Protein AF-A0A2G6PMZ5-F1 (afdb_monomer_lite)

Structure (mmCIF, N/CA/C/O backbone):
data_AF-A0A2G6PMZ5-F1
#
_entry.id   AF-A0A2G6PMZ5-F1
#
loop_
_atom_site.group_PDB
_atom_site.id
_atom_site.type_symbol
_atom_site.label_atom_id
_atom_site.label_alt_id
_atom_site.label_comp_id
_atom_site.label_asym_id
_atom_site.label_entity_id
_atom_site.label_seq_id
_atom_site.pdbx_PDB_ins_code
_atom_site.Cartn_x
_atom_site.Cartn_y
_atom_site.Cartn_z
_atom_site.occupancy
_atom_site.B_iso_or_equiv
_atom_site.auth_seq_id
_atom_site.auth_comp_id
_atom_site.auth_asym_id
_atom_site.auth_atom_id
_atom_site.pdbx_PDB_model_num
ATOM 1 N N . MET A 1 1 ? -2.066 -18.981 27.811 1.00 42.72 1 MET A N 1
ATOM 2 C CA . MET A 1 1 ? -2.703 -17.655 27.707 1.00 42.72 1 MET A CA 1
ATOM 3 C C . MET A 1 1 ? -3.019 -17.437 26.236 1.00 42.72 1 MET A C 1
ATOM 5 O O . MET A 1 1 ? -2.098 -17.220 25.462 1.00 42.72 1 MET A O 1
ATOM 9 N N . LYS A 1 2 ? -4.265 -17.684 25.808 1.00 48.12 2 LYS A N 1
ATOM 10 C CA . LYS A 1 2 ? -4.667 -17.351 24.436 1.00 48.12 2 LYS A CA 1
ATOM 11 C C . LYS A 1 2 ? -4.762 -15.832 24.411 1.00 48.12 2 LYS A C 1
ATOM 13 O O . LYS A 1 2 ? -5.581 -15.283 25.129 1.00 48.12 2 LYS A O 1
ATOM 18 N N . MET A 1 3 ? -3.855 -15.172 23.702 1.00 56.47 3 MET A N 1
ATOM 19 C CA . MET A 1 3 ? -4.047 -13.765 23.380 1.00 56.47 3 MET A CA 1
ATOM 20 C C . MET A 1 3 ? -5.239 -13.728 22.431 1.00 56.47 3 MET A C 1
ATOM 22 O O . MET A 1 3 ? -5.135 -14.191 21.293 1.00 56.47 3 MET A O 1
ATOM 26 N N . ASP A 1 4 ? -6.396 -13.324 22.952 1.00 70.75 4 ASP A N 1
ATOM 27 C CA . ASP A 1 4 ? -7.594 -13.099 22.159 1.00 70.75 4 ASP A CA 1
ATOM 28 C C . ASP A 1 4 ? -7.245 -12.070 21.092 1.00 70.75 4 ASP A C 1
ATOM 30 O O . ASP A 1 4 ? -6.987 -10.903 21.378 1.00 70.75 4 ASP A O 1
ATOM 34 N N . LYS A 1 5 ? -7.132 -12.547 19.851 1.00 70.94 5 LYS A N 1
ATOM 35 C CA . LYS A 1 5 ? -6.865 -11.688 18.708 1.00 70.94 5 LYS A CA 1
ATOM 36 C C . LYS A 1 5 ? -8.008 -10.667 18.638 1.00 70.94 5 LYS A C 1
ATOM 38 O O . LYS A 1 5 ? -9.158 -11.103 18.522 1.00 70.94 5 LYS A O 1
ATOM 43 N N . PRO A 1 6 ? -7.722 -9.355 18.689 1.00 76.81 6 PRO A N 1
ATOM 44 C CA . PRO A 1 6 ? -8.758 -8.345 18.587 1.00 76.81 6 PRO A CA 1
ATOM 45 C C . PRO A 1 6 ? -9.471 -8.466 17.240 1.00 76.81 6 PRO A C 1
ATOM 47 O O . PRO A 1 6 ? -8.920 -8.955 16.247 1.00 76.81 6 PRO A O 1
ATOM 50 N N . ILE A 1 7 ? -10.731 -8.052 17.210 1.00 79.88 7 ILE A N 1
ATOM 51 C CA . ILE A 1 7 ? -11.509 -8.026 15.976 1.00 79.88 7 ILE A CA 1
ATOM 52 C C . ILE A 1 7 ? -11.016 -6.831 15.149 1.00 79.88 7 ILE A C 1
ATOM 54 O O . ILE A 1 7 ? -10.748 -5.758 15.681 1.00 79.88 7 ILE A O 1
ATOM 58 N N . LEU A 1 8 ? -10.841 -7.022 13.836 1.00 83.19 8 LEU A N 1
ATOM 59 C CA . LEU A 1 8 ? -10.491 -5.920 12.938 1.00 83.19 8 LEU A CA 1
ATOM 60 C C . LEU A 1 8 ? -11.742 -5.083 12.648 1.00 83.19 8 LEU A C 1
ATOM 62 O O . LEU A 1 8 ? -12.407 -5.283 11.627 1.00 83.19 8 LEU A O 1
ATOM 66 N N . ASP A 1 9 ? -12.070 -4.177 13.561 1.00 82.06 9 ASP A N 1
ATOM 67 C CA . ASP A 1 9 ? -13.195 -3.252 13.456 1.00 82.06 9 ASP A CA 1
ATOM 68 C C . ASP A 1 9 ? -12.747 -1.779 13.575 1.00 82.06 9 ASP A C 1
ATOM 70 O O . ASP A 1 9 ? -11.557 -1.476 13.548 1.00 82.06 9 ASP A O 1
ATOM 74 N N . LYS A 1 10 ? -13.698 -0.836 13.558 1.00 77.94 10 LYS A N 1
ATOM 75 C CA . LYS A 1 10 ? -13.404 0.611 13.517 1.00 77.94 10 LYS A CA 1
ATOM 76 C C . LYS A 1 10 ? -12.880 1.160 14.847 1.00 77.94 10 LYS A C 1
ATOM 78 O O . LYS A 1 10 ? -12.345 2.262 14.851 1.00 77.94 10 LYS A O 1
ATOM 83 N N . GLU A 1 11 ? -13.059 0.425 15.935 1.00 80.62 11 GLU A N 1
ATOM 84 C CA . GLU A 1 11 ? -12.643 0.782 17.289 1.00 80.62 11 GLU A CA 1
ATOM 85 C C . GLU A 1 11 ? -11.224 0.288 17.603 1.00 80.62 11 GLU A C 1
ATOM 87 O O . GLU A 1 11 ? -10.675 0.636 18.646 1.00 80.62 11 GLU A O 1
ATOM 92 N N . ILE A 1 12 ? -10.595 -0.484 16.703 1.00 86.50 12 ILE A N 1
ATOM 93 C CA . ILE A 1 12 ? -9.223 -0.955 16.905 1.00 86.50 12 ILE A CA 1
ATOM 94 C C . ILE A 1 12 ? -8.226 0.210 16.914 1.00 86.50 12 ILE A C 1
ATOM 96 O O . ILE A 1 12 ? -8.209 1.059 16.017 1.00 86.50 12 ILE A O 1
ATOM 100 N N . SER A 1 13 ? -7.328 0.211 17.895 1.00 85.88 13 SER A N 1
ATOM 101 C CA . SER A 1 13 ? -6.231 1.172 17.945 1.00 85.88 13 SER A CA 1
ATOM 102 C C . SER A 1 13 ? -5.190 0.875 16.867 1.00 85.88 13 SER A C 1
ATOM 104 O O . SER A 1 13 ? -4.946 -0.268 16.475 1.00 85.88 13 SER A O 1
ATOM 106 N N . LEU A 1 14 ? -4.506 1.921 16.402 1.00 86.62 14 LEU A N 1
ATOM 107 C CA . LEU A 1 14 ? -3.404 1.786 15.445 1.00 86.62 14 LEU A CA 1
ATOM 108 C C . LEU A 1 14 ? -2.266 0.900 15.987 1.00 86.62 14 LEU A C 1
ATOM 110 O O . LEU A 1 14 ? -1.585 0.226 15.212 1.00 86.62 14 LEU A O 1
ATOM 114 N N . GLU A 1 15 ? -2.065 0.921 17.303 1.00 86.31 15 GLU A N 1
ATOM 115 C CA . GLU A 1 15 ? -1.068 0.129 18.026 1.00 86.31 15 GLU A CA 1
ATOM 116 C C . GLU A 1 15 ? -1.406 -1.363 17.967 1.00 86.31 15 GLU A C 1
ATOM 118 O O . GLU A 1 15 ? -0.614 -2.131 17.424 1.00 86.31 15 GLU A O 1
ATOM 123 N N . ASP A 1 16 ? -2.620 -1.747 18.374 1.00 86.62 16 ASP A N 1
ATOM 124 C CA . ASP A 1 16 ? -3.130 -3.118 18.238 1.00 86.62 16 ASP A CA 1
ATOM 125 C C . ASP A 1 16 ? -3.076 -3.588 16.780 1.00 86.62 16 ASP A C 1
ATOM 127 O O . ASP A 1 16 ? -2.610 -4.682 16.464 1.00 86.62 16 ASP A O 1
ATOM 131 N N . PHE A 1 17 ? -3.477 -2.739 15.833 1.00 88.31 17 PHE A N 1
ATOM 132 C CA . PHE A 1 17 ? -3.402 -3.105 14.424 1.00 88.31 17 PHE A CA 1
ATOM 133 C C . PHE A 1 17 ? -1.973 -3.458 13.965 1.00 88.31 17 PHE A C 1
ATOM 135 O O . PHE A 1 17 ? -1.815 -4.338 13.116 1.00 88.31 17 PHE A O 1
ATOM 142 N N . ASN A 1 18 ? -0.938 -2.802 14.501 1.00 86.44 18 ASN A N 1
ATOM 143 C CA . ASN A 1 18 ? 0.457 -3.102 14.162 1.00 86.44 18 ASN A CA 1
ATOM 144 C C . ASN A 1 18 ? 1.029 -4.297 14.933 1.00 86.44 18 ASN A C 1
ATOM 146 O O . ASN A 1 18 ? 1.917 -4.962 14.400 1.00 86.44 18 ASN A O 1
ATOM 150 N N . ASP A 1 19 ? 0.549 -4.556 16.148 1.00 87.31 19 ASP A N 1
ATOM 151 C CA . ASP A 1 19 ? 1.038 -5.649 16.994 1.00 87.31 19 ASP A CA 1
ATOM 152 C C . ASP A 1 19 ? 0.540 -7.020 16.497 1.00 87.31 19 ASP A C 1
ATOM 154 O O . ASP A 1 19 ? 1.250 -8.028 16.546 1.00 87.31 19 ASP A O 1
ATOM 158 N N . PHE A 1 20 ? -0.659 -7.054 15.905 1.00 86.31 20 PHE A N 1
ATOM 159 C CA . PHE A 1 20 ? -1.289 -8.289 15.444 1.00 86.31 20 PHE A CA 1
ATOM 160 C C . PHE A 1 20 ? -1.063 -8.616 13.958 1.00 86.31 20 PHE A C 1
ATOM 162 O O . PHE A 1 20 ? -1.000 -7.767 13.065 1.00 86.31 20 PHE A O 1
ATOM 169 N N . TYR A 1 21 ? -1.021 -9.919 13.656 1.00 86.25 21 TYR A N 1
ATOM 170 C CA . TYR A 1 21 ? -0.988 -10.413 12.280 1.00 86.25 21 TYR A CA 1
ATOM 171 C C . TYR A 1 21 ? -2.395 -10.497 11.669 1.00 86.25 21 TYR A C 1
ATOM 173 O O . TYR A 1 21 ? -3.242 -11.289 12.092 1.00 86.25 21 TYR A O 1
ATOM 181 N N . TRP A 1 22 ? -2.606 -9.748 10.586 1.00 88.12 22 TRP A N 1
ATOM 182 C CA . TRP A 1 22 ? -3.865 -9.734 9.834 1.00 88.12 22 TRP A CA 1
ATOM 183 C C . TRP A 1 22 ? -3.780 -10.490 8.514 1.00 88.12 22 TRP A C 1
ATOM 185 O O . TRP A 1 22 ? -2.874 -10.275 7.694 1.00 88.12 22 TRP A O 1
ATOM 195 N N . LEU A 1 23 ? -4.788 -11.324 8.258 1.00 88.00 23 LEU A N 1
ATOM 196 C CA . LEU A 1 23 ? -4.968 -11.977 6.971 1.00 88.00 23 LEU A CA 1
ATOM 197 C C . LEU A 1 23 ? -5.455 -10.969 5.934 1.00 88.00 23 LEU A C 1
ATOM 199 O O . LEU A 1 23 ? -6.264 -10.086 6.207 1.00 88.00 23 LEU A O 1
ATOM 203 N N . LYS A 1 24 ? -5.047 -11.166 4.677 1.00 86.00 24 LYS A N 1
ATOM 204 C CA . LYS A 1 24 ? -5.504 -10.319 3.565 1.00 86.00 24 LYS A CA 1
ATOM 205 C C . LYS A 1 24 ? -7.033 -10.272 3.460 1.00 86.00 24 LYS A C 1
ATOM 207 O O . LYS A 1 24 ? -7.575 -9.218 3.155 1.00 86.00 24 LYS A O 1
ATOM 212 N N . LYS A 1 25 ? -7.725 -11.388 3.721 1.00 88.62 25 LYS A N 1
ATOM 213 C CA . LYS A 1 25 ? -9.197 -11.446 3.702 1.00 88.62 25 LYS A CA 1
ATOM 214 C C . LYS A 1 25 ? -9.819 -10.507 4.740 1.00 88.62 25 LYS A C 1
ATOM 216 O O . LYS A 1 25 ? -10.766 -9.809 4.402 1.00 88.62 25 LYS A O 1
ATOM 221 N N . GLU A 1 26 ? -9.253 -10.455 5.945 1.00 88.94 26 GLU A N 1
ATOM 222 C CA . GLU A 1 26 ? -9.704 -9.566 7.024 1.00 88.94 26 GLU A CA 1
ATOM 223 C C . GLU A 1 26 ? -9.476 -8.104 6.643 1.00 88.94 26 GLU A C 1
ATOM 225 O O . GLU A 1 26 ? -10.407 -7.308 6.686 1.00 88.94 26 GLU A O 1
ATOM 230 N N . LEU A 1 27 ? -8.277 -7.774 6.151 1.00 89.44 27 LEU A N 1
ATOM 231 C CA . LEU A 1 27 ? -7.954 -6.423 5.687 1.00 89.44 27 LEU A CA 1
ATOM 232 C C . LEU A 1 27 ? -8.914 -5.961 4.580 1.00 89.44 27 LEU A C 1
ATOM 234 O O . LEU A 1 27 ? -9.425 -4.849 4.619 1.00 89.44 27 LEU A O 1
ATOM 238 N N . VAL A 1 28 ? -9.199 -6.828 3.604 1.00 89.25 28 VAL A N 1
ATOM 239 C CA . VAL A 1 28 ? -10.134 -6.532 2.506 1.00 89.25 28 VAL A CA 1
ATOM 240 C C . VAL A 1 28 ? -11.562 -6.357 3.022 1.00 89.25 28 VAL A C 1
ATOM 242 O O . VAL A 1 28 ? -12.265 -5.467 2.547 1.00 89.25 28 VAL A O 1
ATOM 245 N N . TYR A 1 29 ? -11.999 -7.194 3.964 1.00 89.25 29 TYR A N 1
ATOM 246 C CA . TYR A 1 29 ? -13.318 -7.080 4.579 1.00 89.25 29 TYR A CA 1
ATOM 247 C C . TYR A 1 29 ? -13.460 -5.749 5.318 1.00 89.25 29 TYR A C 1
ATOM 249 O O . TYR A 1 29 ? -14.378 -4.990 5.023 1.00 89.25 29 TYR A O 1
ATOM 257 N N . PHE A 1 30 ? -12.491 -5.412 6.170 1.00 89.00 30 PHE A N 1
ATOM 258 C CA . PHE A 1 30 ? -12.442 -4.131 6.864 1.00 89.00 30 PHE A CA 1
ATOM 259 C C . PHE A 1 30 ? -12.484 -2.958 5.881 1.00 89.00 30 PHE A C 1
ATOM 261 O O . PHE A 1 30 ? -13.313 -2.061 6.025 1.00 89.00 30 PHE A O 1
ATOM 268 N N . CYS A 1 31 ? -11.684 -3.012 4.808 1.00 88.06 31 CYS A N 1
ATOM 269 C CA . CYS A 1 31 ? -11.719 -2.003 3.755 1.00 88.06 31 CYS A CA 1
ATOM 270 C C . CYS A 1 31 ? -13.117 -1.810 3.152 1.00 88.06 31 CYS A C 1
ATOM 272 O O . CYS A 1 31 ? -13.527 -0.675 2.921 1.00 88.06 31 CYS A O 1
ATOM 274 N N . ARG A 1 32 ? -13.852 -2.901 2.898 1.00 87.00 32 ARG A N 1
ATOM 275 C CA . ARG A 1 32 ? -15.222 -2.850 2.359 1.00 87.00 32 ARG A CA 1
ATOM 276 C C . ARG A 1 32 ? -16.200 -2.240 3.360 1.00 87.00 32 ARG A C 1
ATOM 278 O O . ARG A 1 32 ? -17.022 -1.427 2.953 1.00 87.00 32 ARG A O 1
ATOM 285 N N . THR A 1 33 ? -16.072 -2.573 4.642 1.00 86.94 33 THR A N 1
ATOM 286 C CA . THR A 1 33 ? -16.911 -2.038 5.728 1.00 86.94 33 THR A CA 1
ATOM 287 C C . THR A 1 33 ? -16.760 -0.528 5.897 1.00 86.94 33 THR A C 1
ATOM 289 O O . THR A 1 33 ? -17.733 0.165 6.191 1.00 86.94 33 THR A O 1
ATOM 292 N N . ILE A 1 34 ? -15.549 0.002 5.709 1.00 84.81 34 ILE A N 1
ATOM 293 C CA . ILE A 1 34 ? -15.278 1.444 5.821 1.00 84.81 34 ILE A CA 1
ATOM 294 C C . ILE A 1 34 ? -15.342 2.180 4.474 1.00 84.81 34 ILE A C 1
ATOM 296 O O . ILE A 1 34 ? -15.230 3.399 4.438 1.00 84.81 34 ILE A O 1
ATOM 300 N N . GLY A 1 35 ? -15.519 1.461 3.361 1.00 82.94 35 GLY A N 1
ATOM 301 C CA . GLY A 1 35 ? -15.612 2.040 2.019 1.00 82.94 35 GLY A CA 1
ATOM 302 C C . GLY A 1 35 ? -14.280 2.499 1.408 1.00 82.94 35 GLY A C 1
ATOM 303 O O . GLY A 1 35 ? -14.286 3.344 0.512 1.00 82.94 35 GLY A O 1
ATOM 304 N N . ILE A 1 36 ? -13.135 1.958 1.848 1.00 83.88 36 ILE A N 1
ATOM 305 C CA . ILE A 1 36 ? -11.820 2.251 1.247 1.00 83.88 36 ILE A CA 1
ATOM 306 C C . ILE A 1 36 ? -11.442 1.230 0.165 1.00 83.88 36 ILE A C 1
ATOM 308 O O . ILE A 1 36 ? -11.852 0.068 0.179 1.00 83.88 36 ILE A O 1
ATOM 312 N N . SER A 1 37 ? -10.599 1.648 -0.785 1.00 82.12 37 SER A N 1
ATOM 313 C CA . SER A 1 37 ? -10.102 0.760 -1.843 1.00 82.12 37 SER A CA 1
ATOM 314 C C . SER A 1 37 ? -9.233 -0.356 -1.256 1.00 82.12 37 SER A C 1
ATOM 316 O O . SER A 1 37 ? -8.182 -0.092 -0.669 1.00 82.12 37 SER A O 1
ATOM 318 N N . SER A 1 38 ? -9.627 -1.607 -1.498 1.00 83.50 38 SER A N 1
ATOM 319 C CA . SER A 1 38 ? -8.849 -2.819 -1.186 1.00 83.50 38 SER A CA 1
ATOM 320 C C . SER A 1 38 ? -7.910 -3.244 -2.327 1.00 83.50 38 SER A C 1
ATOM 322 O O . SER A 1 38 ? -7.378 -4.354 -2.336 1.00 83.50 38 SER A O 1
ATOM 324 N N . THR A 1 39 ? -7.694 -2.360 -3.306 1.00 78.19 39 THR A N 1
ATOM 325 C CA . THR A 1 39 ? -6.841 -2.619 -4.472 1.00 78.19 39 THR A CA 1
ATOM 326 C C . THR A 1 39 ? -5.367 -2.498 -4.094 1.00 78.19 39 THR A C 1
ATOM 328 O O . THR A 1 39 ? -4.959 -1.463 -3.569 1.00 78.19 39 THR A O 1
ATOM 331 N N . GLY A 1 40 ? -4.564 -3.520 -4.389 1.00 79.06 40 GLY A N 1
ATOM 332 C CA . GLY A 1 40 ? -3.117 -3.514 -4.156 1.00 79.06 40 GLY A CA 1
ATOM 333 C C . GLY A 1 40 ? -2.608 -4.749 -3.408 1.00 79.06 40 GLY A C 1
ATOM 334 O O . GLY A 1 40 ? -3.335 -5.718 -3.162 1.00 79.06 40 GLY A O 1
ATOM 335 N N . GLY A 1 41 ? -1.318 -4.729 -3.069 1.00 83.25 41 GLY A N 1
ATOM 33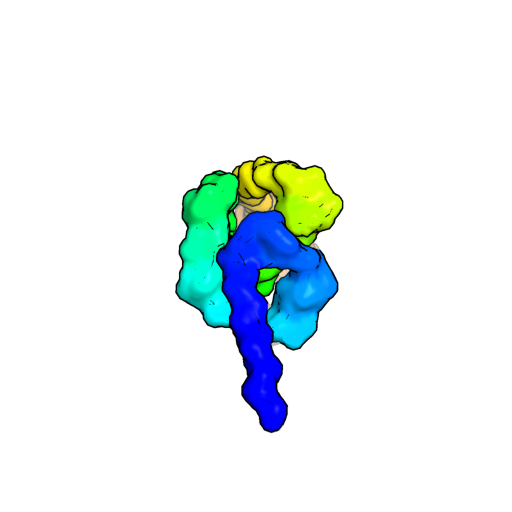6 C CA . GLY A 1 41 ? -0.684 -5.750 -2.230 1.00 83.25 41 GLY A CA 1
ATOM 337 C C . GLY A 1 41 ? -1.076 -5.619 -0.753 1.00 83.25 41 GLY A C 1
ATOM 338 O O . GLY A 1 41 ? -1.575 -4.579 -0.332 1.00 83.25 41 GLY A O 1
ATOM 339 N N . LYS A 1 42 ? -0.805 -6.654 0.060 1.00 83.62 42 LYS A N 1
ATOM 340 C CA . LYS A 1 42 ? -1.090 -6.654 1.514 1.00 83.62 42 LYS A CA 1
ATOM 341 C C . LYS A 1 42 ? -0.538 -5.404 2.206 1.00 83.62 42 LYS A C 1
ATOM 343 O O . LYS A 1 42 ? -1.258 -4.771 2.961 1.00 83.62 42 LYS A O 1
ATOM 348 N N . ILE A 1 43 ? 0.704 -5.037 1.889 1.00 84.12 43 ILE A N 1
ATOM 349 C CA . ILE A 1 43 ? 1.393 -3.867 2.453 1.00 84.12 43 ILE A CA 1
ATOM 350 C C . ILE A 1 43 ? 0.638 -2.574 2.126 1.00 84.12 43 ILE A C 1
ATOM 352 O O . ILE A 1 43 ? 0.451 -1.724 2.988 1.00 84.12 43 ILE A O 1
ATOM 356 N N . GLU A 1 44 ? 0.158 -2.439 0.889 1.00 85.31 44 GLU A N 1
ATOM 357 C CA . GLU 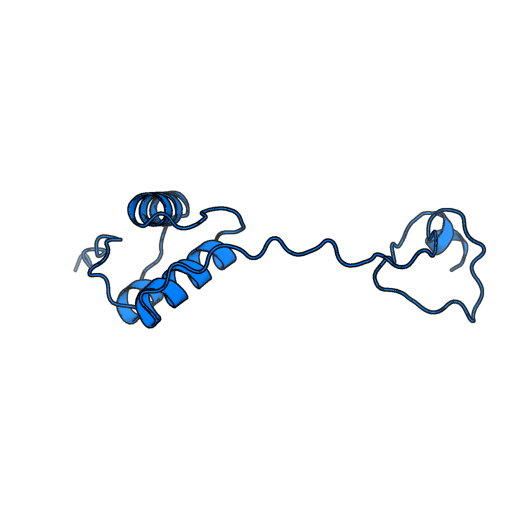A 1 44 ? -0.551 -1.238 0.444 1.00 85.31 44 GLU A CA 1
ATOM 358 C C . GLU A 1 44 ? -1.913 -1.098 1.138 1.00 85.31 44 GLU A C 1
ATOM 360 O O . GLU A 1 44 ? -2.294 -0.000 1.538 1.00 85.31 44 GLU A O 1
ATOM 365 N N . ILE A 1 45 ? -2.614 -2.219 1.341 1.00 88.19 45 ILE A N 1
ATOM 366 C CA . ILE A 1 45 ? -3.875 -2.264 2.091 1.00 88.19 45 ILE A CA 1
ATOM 367 C C . ILE A 1 45 ? -3.628 -1.938 3.573 1.00 88.19 45 ILE A C 1
ATOM 369 O O . ILE A 1 45 ? -4.316 -1.086 4.129 1.00 88.19 45 ILE A O 1
ATOM 373 N N . SER A 1 46 ? -2.619 -2.555 4.199 1.00 88.50 46 SER A N 1
ATOM 374 C CA . SER A 1 46 ? -2.256 -2.295 5.599 1.00 88.50 46 SER A CA 1
ATOM 375 C C . SER A 1 46 ? -1.880 -0.833 5.840 1.00 88.50 46 SER A C 1
ATOM 377 O O . SER A 1 46 ? -2.353 -0.239 6.802 1.00 88.50 46 SER A O 1
ATOM 379 N N . ASN A 1 47 ? -1.098 -0.222 4.944 1.00 87.38 47 ASN A N 1
ATOM 380 C CA . ASN A 1 47 ? -0.749 1.194 5.054 1.00 87.38 47 ASN A CA 1
ATOM 381 C C . ASN A 1 47 ? -1.982 2.100 4.977 1.00 87.38 47 ASN A C 1
ATOM 383 O O . ASN A 1 47 ? -2.080 3.038 5.758 1.00 87.38 47 ASN A O 1
ATOM 387 N N . ARG A 1 48 ? -2.952 1.809 4.098 1.00 86.44 48 ARG A N 1
ATOM 388 C CA . ARG A 1 48 ? -4.205 2.586 4.044 1.00 86.44 48 ARG A CA 1
ATOM 389 C C . ARG A 1 48 ? -5.014 2.477 5.319 1.00 86.44 48 ARG A C 1
ATOM 391 O O . ARG A 1 48 ? -5.541 3.483 5.774 1.00 86.44 48 ARG A O 1
ATOM 398 N N . ILE A 1 49 ? -5.117 1.273 5.873 1.00 87.94 49 ILE A N 1
ATOM 399 C CA . ILE A 1 49 ? -5.824 1.052 7.135 1.00 87.94 49 ILE A CA 1
ATOM 400 C C . ILE A 1 49 ? -5.137 1.837 8.250 1.00 87.94 49 ILE A C 1
ATOM 402 O O . ILE A 1 49 ? -5.805 2.566 8.968 1.00 87.94 49 ILE A O 1
ATOM 406 N N . ARG A 1 50 ? -3.803 1.798 8.323 1.00 88.62 50 ARG A N 1
ATOM 407 C CA . ARG A 1 50 ? -3.031 2.590 9.286 1.00 88.62 50 ARG A CA 1
ATOM 408 C C . ARG A 1 50 ? -3.274 4.094 9.130 1.00 88.62 50 ARG A C 1
ATOM 410 O O . ARG A 1 50 ? -3.486 4.779 10.123 1.00 88.62 50 ARG A O 1
ATOM 417 N N . THR A 1 51 ? -3.275 4.611 7.901 1.00 86.94 51 THR A N 1
ATOM 418 C CA . THR A 1 51 ? -3.600 6.022 7.640 1.00 86.94 51 THR A CA 1
ATOM 419 C C . THR A 1 51 ? -5.026 6.349 8.071 1.00 86.94 51 THR A C 1
ATOM 421 O O . THR A 1 51 ? -5.226 7.357 8.740 1.00 86.94 51 THR A O 1
ATOM 424 N N . TYR A 1 52 ? -5.998 5.490 7.754 1.00 87.25 52 TYR A N 1
ATOM 425 C CA . TYR A 1 52 ? -7.393 5.665 8.155 1.00 87.25 52 TYR A CA 1
ATOM 426 C C . TYR A 1 52 ? -7.554 5.677 9.678 1.00 87.25 52 TYR A C 1
ATOM 428 O O . TYR A 1 52 ? -8.199 6.573 10.200 1.00 87.25 52 TYR A O 1
ATOM 436 N N . LEU A 1 53 ? -6.915 4.755 10.401 1.00 86.69 53 LEU A N 1
ATOM 437 C CA . LEU A 1 53 ? -6.951 4.728 11.868 1.00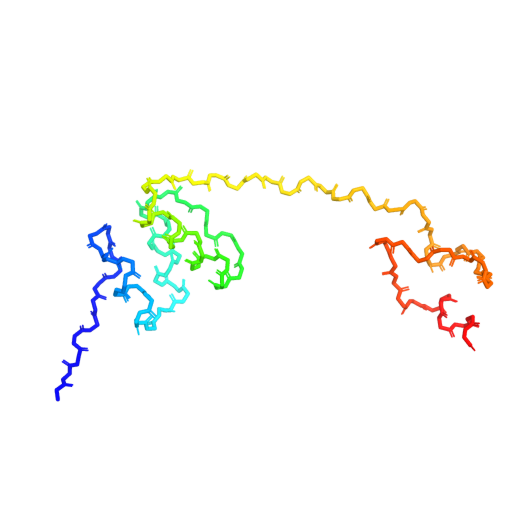 86.69 53 LEU A CA 1
ATOM 438 C C . LEU A 1 53 ? -6.277 5.962 12.489 1.00 86.69 53 LEU A C 1
ATOM 440 O O . LEU A 1 53 ? -6.710 6.437 13.529 1.00 86.69 53 LEU A O 1
ATOM 444 N N . SER A 1 54 ? -5.235 6.505 11.849 1.00 85.62 54 SER A N 1
ATOM 445 C CA . SER A 1 54 ? -4.516 7.683 12.353 1.00 85.62 54 SER A CA 1
ATOM 446 C C . SER A 1 54 ? -5.206 9.015 12.050 1.00 85.62 54 SER A C 1
ATOM 448 O O . SER A 1 54 ? -5.022 9.965 12.803 1.00 85.62 54 SER A O 1
ATOM 450 N N . THR A 1 55 ? -5.899 9.126 10.915 1.00 84.31 55 THR A N 1
ATOM 451 C CA . THR A 1 55 ? -6.439 10.404 10.403 1.00 84.31 55 THR A CA 1
ATOM 452 C C . THR A 1 55 ? -7.963 10.441 10.372 1.00 84.31 55 THR A C 1
ATOM 454 O O . THR A 1 55 ? -8.546 11.513 10.273 1.00 84.31 55 THR A O 1
ATOM 457 N N . GLY A 1 56 ? -8.626 9.284 10.422 1.00 80.12 56 GLY A N 1
ATOM 458 C CA . GLY A 1 56 ? -10.063 9.143 10.181 1.00 80.12 56 GLY A CA 1
ATOM 459 C C . GLY A 1 56 ? -10.472 9.336 8.717 1.00 80.12 56 GLY A C 1
ATOM 460 O O . GLY A 1 56 ? -11.643 9.155 8.377 1.00 80.12 56 GLY A O 1
ATOM 461 N N . GLU A 1 57 ? -9.538 9.683 7.825 1.00 78.38 57 GLU A N 1
ATOM 462 C CA . GLU A 1 57 ? -9.852 10.067 6.454 1.00 78.38 57 GLU A CA 1
ATOM 463 C C . GLU A 1 57 ? -9.751 8.895 5.475 1.00 78.38 57 GLU A C 1
ATOM 465 O O . GLU A 1 57 ? -8.784 8.126 5.429 1.00 78.38 57 GLU A O 1
ATOM 470 N N . ILE A 1 58 ? -10.765 8.782 4.617 1.00 78.12 58 ILE A N 1
ATOM 471 C CA . ILE A 1 58 ? -10.779 7.822 3.517 1.00 78.12 58 ILE A CA 1
ATOM 472 C C . ILE A 1 58 ? -10.013 8.436 2.347 1.00 78.12 58 ILE A C 1
ATOM 474 O O . ILE A 1 58 ? -10.579 9.125 1.494 1.00 78.12 58 ILE A O 1
ATOM 478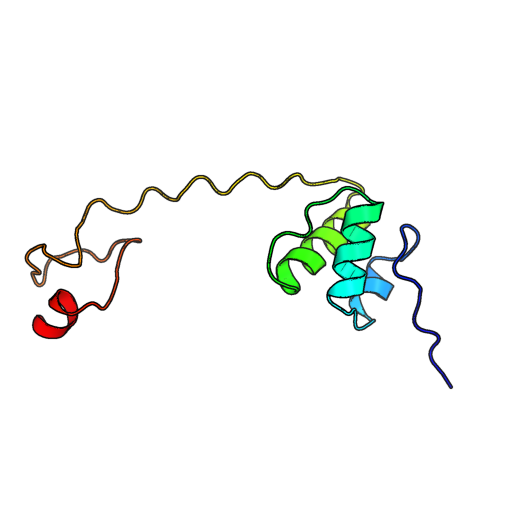 N N . VAL A 1 59 ? -8.710 8.158 2.280 1.00 68.12 59 VAL A N 1
ATOM 479 C CA . VAL A 1 59 ? -7.886 8.573 1.140 1.00 68.12 59 VAL A CA 1
ATOM 480 C C . VAL A 1 59 ? -8.306 7.761 -0.086 1.00 68.12 59 VAL A C 1
ATOM 482 O O . VAL A 1 59 ? -7.902 6.609 -0.283 1.00 68.12 59 VAL A O 1
ATOM 485 N N . LYS A 1 60 ? -9.150 8.356 -0.934 1.00 65.69 60 LYS A N 1
ATOM 486 C CA . LYS A 1 60 ? -9.451 7.800 -2.255 1.00 65.69 60 LYS A CA 1
ATOM 487 C C . LYS A 1 60 ? -8.142 7.719 -3.030 1.00 65.69 60 LYS A C 1
ATOM 489 O O . LYS A 1 60 ? -7.391 8.689 -3.087 1.00 65.69 60 LYS A O 1
ATOM 494 N N . GLN A 1 61 ? -7.858 6.555 -3.616 1.00 65.31 61 GLN A N 1
ATOM 495 C CA . GLN A 1 61 ? -6.684 6.397 -4.468 1.00 65.31 61 GLN A CA 1
ATOM 496 C C . GLN A 1 61 ? -6.718 7.473 -5.553 1.00 65.31 61 GLN A C 1
ATOM 498 O O . GLN A 1 61 ? -7.558 7.429 -6.454 1.00 65.31 61 GLN A O 1
ATOM 503 N N . VAL A 1 62 ? -5.766 8.402 -5.496 1.00 58.81 62 VAL A N 1
ATOM 504 C CA . VAL A 1 62 ? -5.398 9.173 -6.674 1.00 58.81 62 VAL A CA 1
ATOM 505 C C . VAL A 1 62 ? -4.863 8.128 -7.640 1.00 58.81 62 VAL A C 1
ATOM 507 O O . VAL A 1 62 ? -3.841 7.489 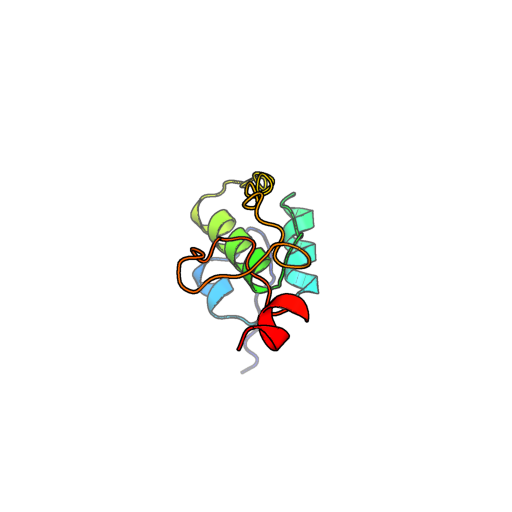-7.367 1.00 58.81 62 VAL A O 1
ATOM 510 N N . LYS A 1 63 ? -5.622 7.837 -8.704 1.00 55.12 63 LYS A N 1
ATOM 511 C CA . LYS A 1 63 ? -5.168 6.941 -9.771 1.00 55.12 63 LYS A CA 1
ATOM 512 C C . LYS A 1 63 ? -3.782 7.443 -10.148 1.00 55.12 63 LYS A C 1
ATOM 514 O O . LYS A 1 63 ? -3.672 8.602 -10.541 1.00 55.12 63 LYS A O 1
ATOM 519 N N . LYS A 1 64 ? -2.739 6.625 -9.951 1.00 55.91 64 LYS A N 1
ATOM 520 C CA . LYS A 1 64 ? -1.387 6.992 -10.381 1.00 55.91 64 LYS A CA 1
ATOM 521 C C . LYS A 1 64 ? -1.525 7.329 -11.857 1.00 55.91 64 LYS A C 1
ATOM 523 O O . LYS A 1 64 ? -1.817 6.440 -12.657 1.00 55.91 64 LYS A O 1
ATOM 528 N N . THR A 1 65 ? -1.427 8.614 -12.187 1.00 51.62 65 THR A N 1
ATOM 529 C CA . THR A 1 65 ? -1.371 9.054 -13.571 1.00 51.62 65 THR A CA 1
ATOM 530 C C . THR A 1 65 ? -0.223 8.264 -14.173 1.00 51.62 65 THR A C 1
ATOM 532 O O . THR A 1 65 ? 0.833 8.132 -13.545 1.00 51.62 65 THR A O 1
ATOM 535 N N . HIS A 1 66 ? -0.475 7.578 -15.289 1.00 57.44 66 HIS A N 1
ATOM 536 C CA . HIS A 1 66 ? 0.562 6.790 -15.938 1.00 57.44 66 HIS A CA 1
ATOM 537 C C . HIS A 1 66 ? 1.793 7.684 -16.056 1.00 57.44 66 HIS A C 1
ATOM 539 O O . HIS A 1 66 ? 1.713 8.744 -16.679 1.00 57.44 66 HIS A O 1
ATOM 545 N N . LYS A 1 67 ? 2.890 7.304 -15.384 1.00 59.28 67 LYS A N 1
ATOM 546 C CA . LYS A 1 67 ? 4.157 8.016 -15.533 1.00 59.28 67 LYS A CA 1
ATOM 547 C C . LYS A 1 67 ? 4.402 8.097 -17.033 1.00 59.28 67 LYS A C 1
ATOM 549 O O . LYS A 1 67 ? 4.295 7.068 -17.706 1.00 59.28 67 LYS A O 1
ATOM 554 N N . ILE A 1 68 ? 4.611 9.310 -17.540 1.00 59.25 68 ILE A N 1
ATOM 555 C CA . ILE A 1 68 ? 4.971 9.529 -18.937 1.00 59.25 68 ILE A CA 1
ATOM 556 C C . ILE A 1 68 ? 6.229 8.699 -19.142 1.00 59.25 68 ILE A C 1
ATOM 558 O O . ILE A 1 68 ? 7.282 9.052 -18.622 1.00 59.25 68 ILE A O 1
ATOM 562 N N . LYS A 1 69 ? 6.085 7.551 -19.803 1.00 65.44 69 LYS A N 1
ATOM 563 C CA . LYS A 1 69 ? 7.231 6.726 -20.147 1.00 65.44 69 LYS A CA 1
ATOM 564 C C . LYS A 1 69 ? 8.045 7.537 -21.135 1.00 65.44 69 LYS A C 1
ATOM 566 O O . LYS A 1 69 ? 7.469 8.090 -22.076 1.00 65.44 69 LYS A O 1
ATOM 571 N N . SER A 1 70 ? 9.352 7.627 -20.918 1.00 73.50 70 SER A N 1
ATOM 572 C CA . SER A 1 70 ? 10.259 8.120 -21.951 1.00 73.50 70 SER A CA 1
ATOM 573 C C . SER A 1 70 ? 9.906 7.502 -23.311 1.00 73.50 70 SER A C 1
ATOM 575 O O . SER A 1 70 ? 9.605 6.308 -23.403 1.00 73.50 70 SER A O 1
ATOM 577 N N . LYS A 1 71 ? 9.912 8.345 -24.353 1.00 78.44 71 LYS A N 1
ATOM 578 C CA . LYS A 1 71 ? 9.571 7.974 -25.736 1.00 78.44 71 LYS A CA 1
ATOM 579 C C . LYS A 1 71 ? 10.617 7.069 -26.395 1.00 78.44 71 LYS A C 1
ATOM 581 O O . LYS A 1 71 ? 10.372 6.614 -27.504 1.00 78.44 71 LYS A O 1
ATOM 586 N N . PHE A 1 72 ? 11.752 6.848 -25.734 1.00 82.81 72 PHE A N 1
ATOM 587 C CA . PHE A 1 72 ? 12.839 6.021 -26.238 1.00 82.81 72 PHE A CA 1
ATOM 588 C C . PHE A 1 72 ? 12.402 4.558 -26.340 1.00 82.81 72 PHE A C 1
ATOM 590 O O . PHE A 1 72 ? 11.994 3.954 -25.335 1.00 82.81 72 PHE A O 1
ATOM 597 N N . ASP A 1 73 ? 12.488 3.991 -27.542 1.00 85.44 73 ASP A N 1
ATOM 598 C CA . ASP A 1 73 ? 12.113 2.601 -27.783 1.00 85.44 73 ASP A CA 1
ATOM 599 C C . ASP A 1 73 ? 13.301 1.669 -27.535 1.00 85.44 73 ASP A C 1
ATOM 601 O O . ASP A 1 73 ? 14.056 1.306 -28.434 1.00 85.44 73 ASP A O 1
ATOM 605 N N . TRP A 1 74 ? 13.427 1.207 -26.291 1.00 87.88 74 TRP A N 1
ATOM 606 C CA . TRP A 1 74 ? 14.469 0.260 -25.888 1.00 87.88 74 TRP A CA 1
ATOM 607 C C . TRP A 1 74 ? 14.467 -1.062 -26.678 1.00 87.88 74 TRP A C 1
ATOM 609 O O . TRP A 1 74 ? 15.459 -1.788 -26.617 1.00 87.88 74 TRP A O 1
ATOM 619 N N . ALA A 1 75 ? 13.390 -1.404 -27.396 1.00 85.88 75 ALA A N 1
ATOM 620 C CA . ALA A 1 75 ? 13.312 -2.638 -28.173 1.00 85.88 75 ALA A CA 1
ATOM 621 C C . ALA A 1 75 ? 13.895 -2.515 -29.588 1.00 85.88 75 ALA A C 1
ATOM 623 O O . ALA A 1 75 ? 14.414 -3.509 -30.082 1.00 85.88 75 ALA A O 1
ATOM 624 N N . ASN A 1 76 ? 13.825 -1.341 -30.223 1.00 86.75 76 ASN A N 1
ATOM 625 C CA . ASN A 1 76 ? 14.173 -1.184 -31.644 1.00 86.75 76 ASN A CA 1
ATOM 626 C C . ASN A 1 76 ? 15.128 -0.018 -31.935 1.00 86.75 76 ASN A C 1
ATOM 628 O O . ASN A 1 76 ? 15.651 0.080 -33.043 1.00 86.75 76 ASN A O 1
ATOM 632 N N . GLU A 1 77 ? 15.334 0.894 -30.986 1.00 87.06 77 GLU A N 1
ATOM 633 C CA . GLU A 1 77 ? 16.150 2.084 -31.207 1.00 87.06 77 GLU A CA 1
ATOM 634 C C . GLU A 1 77 ? 17.650 1.767 -31.100 1.00 87.06 77 GLU A C 1
ATOM 636 O O . GLU A 1 77 ? 18.074 0.900 -30.330 1.00 87.06 77 GLU A O 1
ATOM 641 N N . VAL A 1 78 ? 18.470 2.476 -31.880 1.00 88.62 78 VAL A N 1
ATOM 642 C CA . VAL A 1 78 ? 19.923 2.271 -31.914 1.00 88.62 78 VAL A CA 1
ATOM 643 C C . VAL A 1 78 ? 20.544 2.715 -30.592 1.00 88.62 78 VAL A C 1
ATOM 645 O O . VAL A 1 78 ? 20.447 3.876 -30.191 1.00 88.62 78 VAL A O 1
ATOM 648 N N . LEU A 1 79 ? 21.226 1.787 -29.924 1.00 89.56 79 LEU A N 1
ATOM 649 C CA . LEU A 1 79 ? 21.941 2.057 -28.683 1.00 89.56 79 LEU A CA 1
ATOM 650 C C . LEU A 1 79 ? 23.348 2.581 -28.979 1.00 89.56 79 LEU A C 1
ATOM 652 O O . LEU A 1 79 ? 24.058 2.084 -29.851 1.00 89.56 79 LEU A O 1
ATOM 656 N N . THR A 1 80 ? 2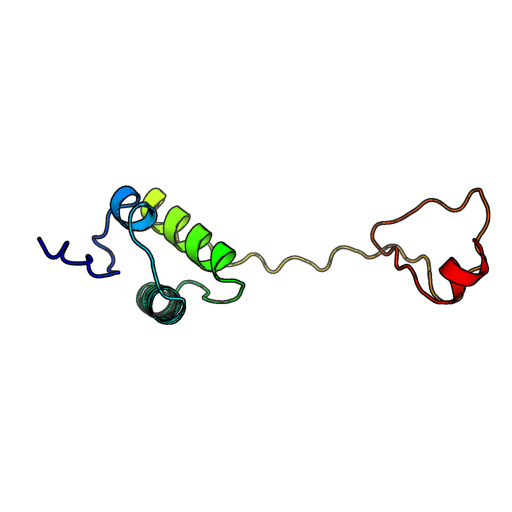3.759 3.601 -28.231 1.00 89.50 80 THR A N 1
ATOM 657 C CA . THR A 1 80 ? 25.114 4.157 -28.269 1.00 89.50 80 THR A CA 1
ATOM 658 C C . THR A 1 80 ? 25.642 4.301 -26.847 1.00 89.50 80 THR A C 1
ATOM 660 O O . THR A 1 80 ? 24.874 4.340 -25.888 1.00 89.50 80 THR A O 1
ATOM 663 N N . LYS A 1 81 ? 26.962 4.456 -26.684 1.00 88.12 81 LYS A N 1
ATOM 664 C CA . LYS A 1 81 ? 27.571 4.690 -25.358 1.00 88.12 81 LYS A CA 1
ATOM 665 C C . LYS A 1 81 ? 27.090 5.986 -24.684 1.00 88.12 81 LYS A C 1
ATOM 667 O O . LYS A 1 81 ? 27.278 6.142 -23.484 1.00 88.12 81 LYS A O 1
ATOM 672 N N . ASN A 1 82 ? 26.460 6.884 -25.446 1.00 88.12 82 ASN A N 1
ATOM 673 C CA . ASN A 1 82 ? 25.914 8.152 -24.965 1.00 88.12 82 ASN A CA 1
ATOM 674 C C . ASN A 1 82 ? 24.398 8.088 -24.701 1.00 88.12 82 ASN A C 1
ATOM 676 O O . ASN A 1 82 ? 23.805 9.097 -24.322 1.00 88.12 82 ASN A O 1
ATOM 680 N N . THR A 1 83 ? 23.749 6.939 -24.921 1.00 87.06 83 THR A N 1
ATOM 681 C CA . THR A 1 83 ? 22.313 6.778 -24.676 1.00 87.06 83 THR A CA 1
ATOM 682 C C . THR A 1 83 ? 22.026 6.894 -23.176 1.00 87.06 83 THR A C 1
ATOM 684 O O . THR A 1 83 ? 22.505 6.098 -22.369 1.00 87.06 83 THR A O 1
ATOM 687 N N . VAL A 1 84 ? 21.228 7.894 -22.795 1.00 86.31 84 VAL A N 1
ATOM 688 C CA . VAL A 1 84 ? 20.848 8.144 -21.397 1.00 86.31 84 VAL A CA 1
ATOM 689 C C . VAL A 1 84 ? 19.788 7.134 -20.960 1.00 86.31 84 VAL A C 1
ATOM 691 O O . VAL A 1 84 ? 18.766 6.966 -21.621 1.00 86.31 84 VAL A O 1
ATOM 694 N N . ILE A 1 85 ? 20.007 6.476 -19.820 1.00 85.81 85 ILE A N 1
ATOM 695 C CA . ILE A 1 85 ? 19.039 5.536 -19.244 1.00 85.81 85 ILE A CA 1
ATOM 696 C C . ILE A 1 85 ? 17.827 6.316 -18.724 1.00 85.81 85 ILE A C 1
ATOM 698 O O . ILE A 1 85 ? 17.952 7.187 -17.864 1.00 85.81 85 ILE A O 1
ATOM 702 N N . THR A 1 86 ? 16.644 5.984 -19.237 1.00 85.19 86 THR A N 1
ATOM 703 C CA . THR A 1 86 ? 15.375 6.629 -18.880 1.00 85.19 86 THR A CA 1
ATOM 704 C C . THR A 1 86 ? 14.493 5.725 -18.020 1.00 85.19 86 THR A C 1
ATOM 706 O O . THR A 1 86 ? 14.749 4.533 -17.866 1.00 85.19 86 THR A O 1
ATOM 709 N N . ASP A 1 87 ? 13.394 6.267 -17.489 1.00 80.12 87 ASP A N 1
ATOM 710 C CA . ASP A 1 87 ? 12.423 5.539 -16.656 1.00 80.12 87 ASP A CA 1
ATOM 711 C C . ASP A 1 87 ? 11.759 4.340 -17.368 1.00 80.12 87 ASP A C 1
ATOM 713 O O . ASP A 1 87 ? 11.278 3.410 -16.721 1.00 80.12 87 ASP A O 1
ATOM 717 N N . SER A 1 88 ? 11.746 4.361 -18.704 1.00 83.44 88 SER A N 1
ATOM 718 C CA . SER A 1 88 ? 11.222 3.302 -19.571 1.00 83.44 88 SER A CA 1
ATOM 719 C C . SER A 1 88 ? 12.203 2.151 -19.841 1.00 83.44 88 SER A C 1
ATOM 721 O O . SER A 1 88 ? 11.843 1.238 -20.588 1.00 83.44 88 SER A O 1
ATOM 723 N N . TYR A 1 89 ? 13.405 2.173 -19.247 1.00 86.12 89 TYR A N 1
ATOM 724 C CA . TYR A 1 89 ? 14.458 1.182 -19.479 1.00 86.12 89 TYR A CA 1
ATOM 725 C C . TYR A 1 89 ? 13.993 -0.263 -19.263 1.00 86.12 89 TYR A C 1
ATOM 727 O O . TYR A 1 89 ? 13.369 -0.606 -18.254 1.00 86.12 89 TYR A O 1
ATOM 735 N N . LYS A 1 90 ? 14.352 -1.131 -20.215 1.00 83.75 90 LYS A N 1
ATOM 736 C CA . LYS A 1 90 ? 14.130 -2.579 -20.157 1.00 83.75 90 LYS A CA 1
ATOM 737 C C . LYS A 1 90 ? 15.331 -3.314 -20.735 1.00 83.75 90 LYS A C 1
ATOM 739 O O . LYS A 1 90 ? 15.732 -3.036 -21.857 1.00 83.75 90 LYS A O 1
ATOM 744 N N . ASN A 1 91 ? 15.828 -4.319 -20.016 1.00 86.94 91 ASN A N 1
ATOM 745 C CA . ASN A 1 91 ? 16.901 -5.199 -20.487 1.00 86.94 91 ASN A CA 1
ATOM 746 C C . ASN A 1 91 ? 16.376 -6.251 -21.495 1.00 86.94 91 ASN A C 1
ATOM 748 O O . ASN A 1 91 ? 16.289 -7.441 -21.178 1.00 86.94 91 ASN A O 1
ATOM 752 N N . GLY A 1 92 ? 15.914 -5.778 -22.656 1.00 88.44 92 GLY A N 1
ATOM 753 C CA . GLY A 1 92 ? 15.421 -6.590 -23.774 1.00 88.44 92 GLY A CA 1
ATOM 754 C C . GLY A 1 92 ? 16.537 -7.069 -24.705 1.00 88.44 92 GLY A C 1
ATOM 755 O O . GLY A 1 92 ? 17.707 -6.795 -24.466 1.00 88.44 92 GLY A O 1
ATOM 756 N N . GLU A 1 93 ? 16.172 -7.775 -25.776 1.00 89.88 93 GLU A N 1
ATOM 757 C CA . GLU A 1 93 ? 17.126 -8.347 -26.741 1.00 89.88 93 GLU A CA 1
ATOM 758 C C . GLU A 1 93 ? 18.068 -7.295 -27.345 1.00 89.88 93 GLU A C 1
ATOM 760 O O . GLU A 1 93 ? 19.279 -7.471 -27.295 1.00 89.88 93 GLU A O 1
ATOM 765 N N . ASN A 1 94 ? 17.532 -6.155 -27.790 1.00 90.50 94 ASN A N 1
ATOM 766 C CA . ASN A 1 94 ? 18.323 -5.040 -28.322 1.00 90.50 94 ASN A CA 1
ATOM 767 C C . ASN A 1 94 ? 19.382 -4.523 -27.327 1.00 90.50 94 ASN A C 1
ATOM 769 O O . ASN A 1 94 ? 20.535 -4.321 -27.693 1.00 90.50 94 ASN A O 1
ATOM 773 N N . VAL A 1 95 ? 19.023 -4.391 -26.043 1.00 89.62 95 VAL A N 1
ATOM 774 C CA . VAL A 1 95 ? 19.958 -3.975 -24.979 1.00 89.62 95 VAL A CA 1
ATOM 775 C C . VAL A 1 95 ? 21.001 -5.048 -24.686 1.00 89.62 95 VAL A C 1
ATOM 777 O O . VAL A 1 95 ? 22.167 -4.724 -24.485 1.00 89.62 95 VAL A O 1
ATOM 780 N N . ARG A 1 96 ? 20.602 -6.323 -24.686 1.00 88.88 96 ARG A N 1
ATOM 781 C CA . ARG A 1 96 ? 21.520 -7.447 -24.460 1.00 88.88 96 ARG A CA 1
ATOM 782 C C . ARG A 1 96 ? 22.524 -7.621 -25.591 1.00 88.88 96 ARG A C 1
ATOM 784 O O . ARG A 1 96 ? 23.653 -7.979 -25.303 1.00 88.88 96 ARG A O 1
ATOM 791 N N . ASN A 1 97 ? 22.124 -7.359 -26.832 1.00 89.12 97 ASN A N 1
ATOM 792 C CA . ASN A 1 97 ? 22.999 -7.461 -28.001 1.00 89.12 97 ASN A CA 1
ATOM 793 C C . ASN A 1 97 ? 24.001 -6.298 -28.108 1.00 89.12 97 ASN A C 1
ATOM 795 O O . ASN A 1 97 ? 24.944 -6.383 -28.888 1.00 89.12 97 ASN A O 1
ATOM 799 N N . PHE A 1 98 ? 23.778 -5.200 -27.378 1.00 86.25 98 PHE A N 1
ATOM 800 C CA . PHE A 1 98 ? 24.677 -4.043 -27.357 1.00 86.25 98 PHE A CA 1
ATOM 801 C C . PHE A 1 98 ? 25.822 -4.171 -26.332 1.00 86.25 98 PHE A C 1
ATOM 803 O O . PHE A 1 98 ? 26.844 -3.500 -26.489 1.00 86.25 98 PHE A O 1
ATOM 810 N N . LEU A 1 99 ? 25.635 -4.988 -25.286 1.00 64.94 99 LEU A N 1
ATOM 811 C CA . LEU A 1 99 ? 26.651 -5.308 -24.269 1.00 64.94 99 LEU A CA 1
ATOM 812 C C . LEU A 1 99 ? 27.701 -6.280 -24.818 1.00 64.94 99 LEU A C 1
ATOM 814 O O . LEU A 1 99 ? 28.889 -6.065 -24.486 1.00 64.94 99 LEU A O 1
#

Foldseek 3Di:
DPPPQDQPELPDALVSLVVDDDDLVSLVVRCVVLVADSPDDPVVSSVQVSVCNVPVDRPHDPPPDPDPFPPDDQADDDDDPPDDDTPNDDCDPSVVVVD

Secondary structure (DSSP, 8-state):
----PPP-STT--HHHHHHS---HHHHHHHHHHHT----S-HHHHHHHHHHHHHH---------PPP---S--TTTSPP-TTPPP-TT----HHHHHH-

Sequence (99 aa):
MKMDKPILDKEISLEDFNDFYWLKKELVYFCRTIGISSTGGKIEISNRIRTYLSTGEIVKQVKKTHKIKSKFDWANEVLTKNTVITDSYKNGENVRNFL

Radius of gyration: 21.75 Å; chains: 1; bounding box: 44×28×60 Å

pLDDT: mean 81.07, std 10.7, range [42.72, 90.5]